Protein AF-A0A969HK37-F1 (afdb_monomer_lite)

pLDDT: mean 79.47, std 21.82, range [34.0, 98.75]

Foldseek 3Di:
DDDPDPPVVVVVVVVVVVVVVVVVVPPDPDDDDDDDDPQQPDPDVLLNVLSVQLVVCVVVVNLVSNLVSLVVNCVVPVLPLVSLLSNLVSCVSVVNNVSSLVSLVSSCVNPVLDLSSLCSQLVSCVVVVVLVRNLVSLVSNCVNVVVDPVSVVVNVVSVVSVVVVVD

Radius of gyration: 18.77 Å; chains: 1; bounding box: 71×36×38 Å

Structure (mmCIF, N/CA/C/O backbone):
data_AF-A0A969HK37-F1
#
_entry.id   AF-A0A969HK37-F1
#
loop_
_atom_site.group_PDB
_atom_site.id
_atom_site.type_symbol
_atom_site.label_atom_id
_atom_site.label_alt_id
_atom_site.label_comp_id
_atom_site.label_asym_id
_atom_site.label_entity_id
_atom_site.label_seq_id
_atom_site.pdbx_PDB_ins_code
_atom_site.Cartn_x
_atom_site.Cartn_y
_atom_site.Cartn_z
_atom_site.occupancy
_atom_site.B_iso_or_equiv
_atom_site.auth_seq_id
_atom_site.auth_comp_id
_atom_site.auth_asym_id
_atom_site.auth_atom_id
_atom_site.pdbx_PDB_model_num
ATOM 1 N N . MET A 1 1 ? 49.362 18.153 -12.593 1.00 35.88 1 MET A N 1
ATOM 2 C CA . MET A 1 1 ? 48.611 18.144 -11.320 1.00 35.88 1 MET A CA 1
ATOM 3 C C . MET A 1 1 ? 47.210 17.643 -11.631 1.00 35.88 1 MET A C 1
ATOM 5 O O . MET A 1 1 ? 46.464 18.362 -12.275 1.00 35.88 1 MET A O 1
ATOM 9 N N . ILE A 1 2 ? 46.906 16.383 -11.314 1.00 41.66 2 ILE A N 1
ATOM 10 C CA . ILE A 1 2 ? 45.603 15.759 -11.591 1.00 41.66 2 ILE A CA 1
ATOM 11 C C . ILE A 1 2 ? 44.834 15.745 -10.269 1.00 41.66 2 ILE A C 1
ATOM 13 O O . ILE A 1 2 ? 45.330 15.205 -9.282 1.00 41.66 2 ILE A O 1
ATOM 17 N N . HIS A 1 3 ? 43.676 16.404 -10.241 1.00 40.69 3 HIS A N 1
ATOM 18 C CA . HIS A 1 3 ? 42.787 16.450 -9.081 1.00 40.69 3 HIS A CA 1
ATOM 19 C C . HIS A 1 3 ? 42.304 15.030 -8.728 1.00 40.69 3 HIS A C 1
ATOM 21 O O . HIS A 1 3 ? 41.912 14.297 -9.638 1.00 40.69 3 HIS A O 1
ATOM 27 N N . PRO A 1 4 ? 42.322 14.616 -7.448 1.00 43.94 4 PRO A N 1
ATOM 28 C CA . PRO A 1 4 ? 41.783 13.322 -7.053 1.00 43.94 4 PRO A CA 1
ATOM 29 C C . PRO A 1 4 ? 40.260 13.299 -7.249 1.00 43.94 4 PRO A C 1
ATOM 31 O O . PRO A 1 4 ? 39.561 14.266 -6.970 1.00 43.94 4 PRO A O 1
ATOM 34 N N . ASP A 1 5 ? 39.755 12.193 -7.782 1.00 48.47 5 ASP A N 1
ATOM 35 C CA . ASP A 1 5 ? 38.356 11.949 -8.136 1.00 48.47 5 ASP A CA 1
ATOM 36 C C . ASP A 1 5 ? 37.469 11.842 -6.877 1.00 48.47 5 ASP A C 1
ATOM 38 O O . ASP A 1 5 ? 37.277 10.767 -6.306 1.00 48.47 5 ASP A O 1
ATOM 42 N N . HIS A 1 6 ? 36.924 12.979 -6.431 1.00 47.53 6 HIS A N 1
ATOM 43 C CA . HIS A 1 6 ? 35.998 13.084 -5.292 1.00 47.53 6 HIS A CA 1
ATOM 44 C C . HIS A 1 6 ? 34.626 12.412 -5.546 1.00 47.53 6 HIS A C 1
ATOM 46 O O . HIS A 1 6 ? 33.797 12.340 -4.636 1.00 47.53 6 HIS A O 1
ATOM 52 N N . SER A 1 7 ? 34.367 11.897 -6.755 1.00 48.47 7 SER A N 1
ATOM 53 C CA . SER A 1 7 ? 33.064 11.336 -7.145 1.00 48.47 7 SER A CA 1
ATOM 54 C C . SER A 1 7 ? 32.833 9.931 -6.586 1.00 48.47 7 SER A C 1
ATOM 56 O O . SER A 1 7 ? 31.700 9.577 -6.269 1.00 48.47 7 SER A O 1
ATOM 58 N N . LYS A 1 8 ? 33.897 9.133 -6.415 1.00 49.22 8 LYS A N 1
ATOM 59 C CA . LYS A 1 8 ? 33.802 7.749 -5.911 1.00 49.22 8 LYS A CA 1
ATOM 60 C C . LYS A 1 8 ? 33.563 7.668 -4.402 1.00 49.22 8 LYS A C 1
ATOM 62 O O . LYS A 1 8 ? 32.837 6.788 -3.957 1.00 49.22 8 LYS A O 1
ATOM 67 N N . SER A 1 9 ? 34.111 8.610 -3.628 1.00 50.44 9 SER A N 1
ATOM 68 C CA . SER A 1 9 ? 33.904 8.665 -2.170 1.00 50.44 9 SER A CA 1
ATOM 69 C C . SER A 1 9 ? 32.449 8.981 -1.831 1.00 50.44 9 SER A C 1
ATOM 71 O O . SER A 1 9 ? 31.831 8.278 -1.046 1.00 50.44 9 SER A O 1
ATOM 73 N N . LYS A 1 10 ? 31.861 9.967 -2.519 1.00 51.41 10 LYS A N 1
ATOM 74 C CA . LYS A 1 10 ? 30.481 10.405 -2.279 1.00 51.41 10 LYS A CA 1
ATOM 75 C C . LYS A 1 10 ? 29.437 9.349 -2.664 1.00 51.41 10 LYS A C 1
ATOM 77 O O . LYS A 1 10 ? 28.352 9.317 -2.095 1.00 51.41 10 LYS A O 1
ATOM 82 N N . LEU A 1 11 ? 29.770 8.491 -3.632 1.00 45.84 11 LEU A N 1
ATOM 83 C CA . LEU A 1 11 ? 28.951 7.351 -4.049 1.00 45.84 11 LEU A CA 1
ATOM 84 C C . LEU A 1 11 ? 28.955 6.248 -2.984 1.00 45.84 11 LEU A C 1
ATOM 86 O O . LEU A 1 11 ? 27.895 5.723 -2.664 1.00 45.84 11 LEU A O 1
ATOM 90 N N . ASN A 1 12 ? 30.116 5.959 -2.390 1.00 44.78 12 ASN A N 1
ATOM 91 C CA . ASN A 1 12 ? 30.230 5.007 -1.283 1.00 44.78 12 ASN A CA 1
ATOM 92 C C . ASN A 1 12 ? 29.527 5.520 -0.017 1.00 44.78 12 ASN A C 1
ATOM 94 O O . ASN A 1 12 ? 28.774 4.771 0.595 1.00 44.78 12 ASN A O 1
ATOM 98 N N . ASP A 1 13 ? 29.661 6.811 0.295 1.00 51.47 13 ASP A N 1
ATOM 99 C CA . ASP A 1 13 ? 28.970 7.432 1.433 1.00 51.47 13 ASP A CA 1
ATOM 100 C C . ASP A 1 13 ? 27.439 7.397 1.261 1.00 51.47 13 ASP A C 1
ATOM 102 O O . ASP A 1 13 ? 26.699 7.181 2.221 1.00 51.47 13 ASP A O 1
ATOM 106 N N . LEU A 1 14 ? 26.947 7.551 0.023 1.00 43.53 14 LEU A N 1
ATOM 107 C CA . LEU A 1 14 ? 25.524 7.421 -0.303 1.00 43.53 14 LEU A CA 1
ATOM 108 C C . LEU A 1 14 ? 25.040 5.964 -0.195 1.00 43.53 14 LEU A C 1
ATOM 110 O O . LEU A 1 14 ? 23.915 5.729 0.243 1.00 43.53 14 LEU A O 1
ATOM 114 N N . PHE A 1 15 ? 25.880 4.987 -0.553 1.00 44.50 15 PHE A N 1
ATOM 115 C CA . PHE A 1 15 ? 25.593 3.559 -0.374 1.00 44.50 15 PHE A CA 1
ATOM 116 C C . PHE A 1 15 ? 25.543 3.153 1.104 1.00 44.50 15 PHE A C 1
ATOM 118 O O . PHE A 1 15 ? 24.683 2.357 1.489 1.00 44.50 15 PHE A O 1
ATOM 125 N N . ASP A 1 16 ? 26.409 3.722 1.938 1.00 45.25 16 ASP A N 1
ATOM 126 C CA . ASP A 1 16 ? 26.422 3.450 3.375 1.00 45.25 16 ASP A CA 1
ATOM 127 C C . ASP A 1 16 ? 25.261 4.149 4.105 1.00 45.25 16 ASP A C 1
ATOM 1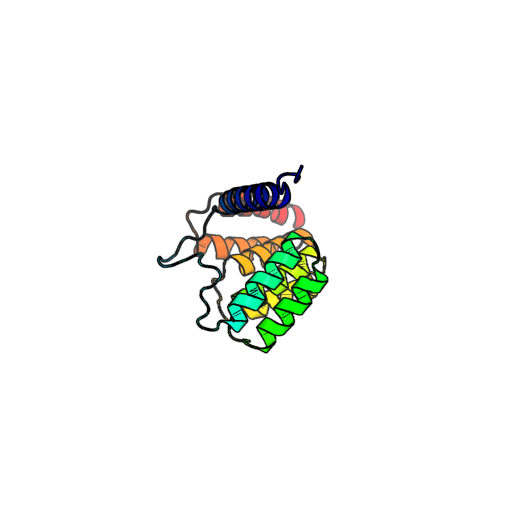29 O O . ASP A 1 16 ? 24.665 3.560 5.006 1.00 45.25 16 ASP A O 1
ATOM 133 N N . GLN A 1 17 ? 24.843 5.338 3.651 1.00 46.66 17 GLN A N 1
ATOM 134 C CA . GLN A 1 17 ? 23.611 5.996 4.118 1.00 46.66 17 GLN A CA 1
ATOM 135 C C . GLN A 1 17 ? 22.333 5.264 3.670 1.00 46.66 17 GLN A C 1
ATOM 137 O O . GLN A 1 17 ? 21.351 5.211 4.409 1.00 46.66 17 GLN A O 1
ATOM 142 N N . LEU A 1 18 ? 22.336 4.654 2.479 1.00 44.16 18 LEU A N 1
ATOM 143 C CA . LEU A 1 18 ? 21.246 3.787 2.019 1.00 44.16 18 LEU A CA 1
ATOM 144 C C . LEU A 1 18 ? 21.155 2.498 2.844 1.00 44.16 18 LEU A C 1
ATOM 146 O O . LEU A 1 18 ? 20.048 2.047 3.127 1.00 44.16 18 LEU A O 1
ATOM 150 N N . LYS A 1 19 ? 22.290 1.925 3.267 1.00 44.81 19 LYS A N 1
ATOM 151 C CA . LYS A 1 19 ? 22.317 0.763 4.171 1.00 44.81 19 LYS A CA 1
ATOM 152 C C . LYS A 1 19 ? 21.712 1.076 5.535 1.00 44.81 19 LYS A C 1
ATOM 154 O O . LYS A 1 19 ? 20.899 0.292 6.011 1.00 44.81 19 LYS A O 1
ATOM 159 N N . THR A 1 20 ? 22.067 2.205 6.144 1.00 40.97 20 THR A N 1
ATOM 160 C CA . THR A 1 20 ? 21.569 2.571 7.479 1.00 40.97 20 THR A CA 1
ATOM 161 C C . THR A 1 20 ? 20.081 2.923 7.474 1.00 40.97 20 THR A C 1
ATOM 163 O O . THR A 1 20 ? 19.361 2.502 8.374 1.00 40.97 20 THR A O 1
ATOM 166 N N . LEU A 1 21 ? 19.575 3.565 6.414 1.00 39.91 21 LEU A N 1
ATOM 167 C CA . LEU A 1 21 ? 18.131 3.782 6.227 1.00 39.91 21 LEU A CA 1
ATOM 168 C C . LEU A 1 21 ? 17.348 2.472 6.007 1.00 39.91 21 LEU A C 1
ATOM 170 O O . LEU A 1 21 ? 16.184 2.374 6.393 1.00 39.91 21 LEU A O 1
ATOM 174 N N . HIS A 1 22 ? 17.976 1.452 5.411 1.00 41.81 22 HIS A N 1
ATOM 175 C CA . HIS A 1 22 ? 17.371 0.127 5.225 1.00 41.81 22 HIS A CA 1
ATOM 176 C C . HIS A 1 22 ? 17.360 -0.709 6.517 1.00 41.81 22 HIS A C 1
ATOM 178 O O . HIS A 1 22 ? 16.544 -1.618 6.663 1.00 41.81 22 HIS A O 1
ATOM 184 N N . GLU A 1 23 ? 18.233 -0.398 7.479 1.00 40.56 23 GLU A N 1
ATOM 185 C CA . GLU A 1 23 ? 18.277 -1.083 8.772 1.00 40.56 23 GLU A CA 1
ATOM 186 C C . GLU A 1 23 ? 17.218 -0.600 9.763 1.00 40.56 23 GLU A C 1
ATOM 188 O O . GLU A 1 23 ? 16.793 -1.389 10.598 1.00 40.56 23 GLU A O 1
ATOM 193 N N . GLU A 1 24 ? 16.702 0.623 9.644 1.00 36.56 24 GLU A N 1
ATOM 194 C CA . GLU A 1 24 ? 15.569 1.078 10.468 1.00 36.56 24 GLU A CA 1
ATOM 195 C C . GLU A 1 24 ? 14.227 0.468 10.019 1.00 36.56 24 GLU A C 1
ATOM 197 O O . GLU A 1 24 ? 13.285 0.372 10.805 1.00 36.56 24 GLU A O 1
ATOM 202 N N . GLN A 1 25 ? 14.150 -0.055 8.789 1.00 41.03 25 GLN A N 1
ATOM 203 C CA . GLN A 1 25 ? 12.996 -0.818 8.294 1.00 41.03 25 GLN A CA 1
ATOM 204 C C . GLN A 1 25 ? 12.994 -2.296 8.736 1.00 41.03 25 GLN A C 1
ATOM 206 O O . GLN A 1 25 ? 12.053 -3.020 8.413 1.00 41.03 25 GLN A O 1
ATOM 211 N N . LYS A 1 26 ? 13.973 -2.744 9.545 1.00 39.38 26 LYS A N 1
ATOM 212 C CA . LYS A 1 26 ? 14.044 -4.105 10.134 1.00 39.38 26 LYS A CA 1
ATOM 213 C C . LYS A 1 26 ? 12.920 -4.454 11.114 1.00 39.38 26 LYS A C 1
ATOM 215 O O . LYS A 1 26 ? 12.955 -5.542 11.694 1.00 39.38 26 LYS A O 1
ATOM 220 N N . ILE A 1 27 ? 11.912 -3.608 11.322 1.00 40.44 27 ILE A N 1
ATOM 221 C CA . ILE A 1 27 ? 10.761 -3.986 12.148 1.00 40.44 27 ILE A CA 1
ATOM 222 C C . ILE A 1 27 ? 9.824 -4.870 11.311 1.00 40.44 27 ILE A C 1
ATOM 224 O O . ILE A 1 27 ? 8.798 -4.447 10.782 1.00 40.44 27 ILE A O 1
ATOM 228 N N . GLN A 1 28 ? 10.242 -6.140 11.278 1.00 37.59 28 GLN A N 1
ATOM 229 C CA . GLN A 1 28 ? 9.542 -7.361 10.895 1.00 37.59 28 GLN A CA 1
ATOM 230 C C . GLN A 1 28 ? 9.237 -7.586 9.416 1.00 37.59 28 GLN A C 1
ATOM 232 O O . GLN A 1 28 ? 8.095 -7.549 8.956 1.00 37.59 28 GLN A O 1
ATOM 237 N N . GLU A 1 29 ? 10.268 -8.057 8.735 1.00 43.06 29 GLU A N 1
ATOM 238 C CA . GLU A 1 29 ? 10.131 -9.289 7.971 1.00 43.06 29 GLU A CA 1
ATOM 239 C C . GLU A 1 29 ? 10.532 -10.459 8.875 1.00 43.06 29 GLU A C 1
ATOM 241 O O . GLU A 1 29 ? 11.717 -10.683 9.112 1.00 43.06 29 GLU A O 1
ATOM 246 N N . ASP A 1 30 ? 9.564 -11.203 9.409 1.00 36.59 30 ASP A N 1
ATOM 247 C CA . ASP A 1 30 ? 9.850 -12.526 9.965 1.00 36.59 30 ASP A CA 1
ATOM 248 C C . ASP A 1 30 ? 8.873 -13.550 9.395 1.00 36.59 30 ASP A C 1
ATOM 250 O O . ASP A 1 30 ? 7.659 -13.330 9.342 1.00 36.59 30 ASP A O 1
ATOM 254 N N . GLY A 1 31 ? 9.436 -14.664 8.928 1.00 37.03 31 GLY A N 1
ATOM 255 C CA . GLY A 1 31 ? 8.669 -15.754 8.342 1.00 37.03 31 GLY A CA 1
ATOM 256 C C . GLY A 1 31 ? 9.294 -16.503 7.165 1.00 37.03 31 GLY A C 1
ATOM 257 O O . GLY A 1 31 ? 8.537 -16.894 6.283 1.00 37.03 31 GLY A O 1
ATOM 258 N N . ARG A 1 32 ? 10.609 -16.798 7.221 1.00 35.41 32 ARG A N 1
ATOM 259 C CA . ARG A 1 32 ? 11.349 -17.925 6.572 1.00 35.41 32 ARG A CA 1
ATOM 260 C C . ARG A 1 32 ? 12.448 -17.551 5.554 1.00 35.41 32 ARG A C 1
ATOM 262 O O . ARG A 1 32 ? 12.290 -17.676 4.352 1.00 35.41 32 ARG A O 1
ATOM 269 N N . ASN A 1 33 ? 13.621 -17.235 6.098 1.00 34.00 33 ASN A N 1
ATOM 270 C CA . ASN A 1 33 ? 14.919 -17.883 5.838 1.00 34.00 33 ASN A CA 1
ATOM 271 C C . ASN A 1 33 ? 15.285 -18.321 4.387 1.00 34.00 33 ASN A C 1
ATOM 273 O O . ASN A 1 33 ? 14.950 -19.431 3.975 1.00 34.00 33 ASN A O 1
ATOM 277 N N . LYS A 1 34 ? 16.150 -17.520 3.736 1.00 41.28 34 LYS A N 1
ATOM 278 C CA . LYS A 1 34 ? 17.509 -17.833 3.202 1.00 41.28 34 LYS A CA 1
ATOM 279 C C . LYS A 1 34 ? 17.757 -17.279 1.786 1.00 41.28 34 LYS A C 1
ATOM 281 O O . LYS A 1 34 ? 17.053 -17.635 0.848 1.00 41.28 34 LYS A O 1
ATOM 286 N N . SER A 1 35 ? 18.893 -16.577 1.658 1.00 39.34 35 SER A N 1
ATOM 287 C CA . SER A 1 35 ? 19.601 -16.099 0.443 1.00 39.34 35 SER A CA 1
ATOM 288 C C . SER A 1 35 ? 19.227 -14.696 -0.069 1.00 39.34 35 SER A C 1
ATOM 290 O O . SER A 1 35 ? 18.207 -14.519 -0.716 1.00 39.34 35 SER A O 1
ATOM 292 N N . GLY A 1 36 ? 20.116 -13.715 0.151 1.00 41.94 36 GLY A N 1
ATOM 293 C CA . GLY A 1 36 ? 20.044 -12.368 -0.444 1.00 41.94 36 GLY A CA 1
ATOM 294 C C . GLY A 1 36 ? 19.012 -11.423 0.194 1.00 41.94 36 GLY A C 1
ATOM 295 O O . GLY A 1 36 ? 18.218 -11.858 1.027 1.00 41.94 36 GLY A O 1
ATOM 296 N N . PRO A 1 37 ? 19.027 -10.114 -0.136 1.00 42.28 37 PRO A N 1
ATOM 297 C CA . PRO A 1 37 ? 17.932 -9.222 0.239 1.00 42.28 37 PRO A CA 1
ATOM 298 C C . PRO A 1 37 ? 16.618 -9.789 -0.325 1.00 42.28 37 PRO A C 1
ATOM 300 O O . PRO A 1 37 ? 16.478 -9.970 -1.534 1.00 42.28 37 PRO A O 1
ATOM 303 N N . ILE A 1 38 ? 15.676 -10.086 0.573 1.00 48.22 38 ILE A N 1
ATOM 304 C CA . ILE A 1 38 ? 14.465 -10.909 0.372 1.00 48.22 38 ILE A CA 1
ATOM 305 C C . ILE A 1 38 ? 13.493 -10.317 -0.676 1.00 48.22 38 ILE A C 1
ATOM 307 O O . ILE A 1 38 ? 12.586 -10.986 -1.162 1.00 48.22 38 ILE A O 1
ATOM 311 N N . TRP A 1 39 ? 13.741 -9.091 -1.128 1.00 50.44 39 TRP A N 1
ATOM 312 C CA . TRP A 1 39 ? 12.900 -8.330 -2.052 1.00 50.44 39 TRP A CA 1
ATOM 313 C C . TRP A 1 39 ? 13.177 -8.575 -3.551 1.00 50.44 39 TRP A C 1
ATOM 315 O O . TRP A 1 39 ? 12.443 -8.051 -4.389 1.00 50.44 39 TRP A O 1
ATOM 325 N N . LEU A 1 40 ? 14.227 -9.339 -3.892 1.00 45.44 40 LEU A N 1
ATOM 326 C CA . LEU A 1 40 ? 14.643 -9.709 -5.265 1.00 45.44 40 LEU A CA 1
ATOM 327 C C . LEU A 1 40 ? 14.395 -11.198 -5.575 1.00 45.44 40 LEU A C 1
ATOM 329 O O . LEU A 1 40 ? 15.043 -11.788 -6.436 1.00 45.44 40 LEU A O 1
ATOM 333 N N . ASN A 1 41 ? 13.487 -11.840 -4.843 1.00 52.47 41 ASN A N 1
ATOM 334 C CA . ASN A 1 41 ? 13.336 -13.294 -4.874 1.00 52.47 41 ASN A CA 1
ATOM 335 C C . ASN A 1 41 ? 12.344 -13.789 -5.939 1.00 52.47 41 ASN A C 1
ATOM 337 O O . ASN A 1 41 ? 11.729 -14.842 -5.780 1.00 52.47 41 ASN A O 1
ATOM 341 N N . SER A 1 42 ? 12.161 -13.025 -7.019 1.00 58.62 42 SER A N 1
ATOM 342 C CA . SER A 1 42 ? 11.552 -13.581 -8.223 1.00 58.62 42 SER A CA 1
ATOM 343 C C . SER A 1 42 ? 12.633 -14.307 -9.028 1.00 58.62 42 SER A C 1
ATOM 345 O O . SER A 1 42 ? 13.742 -13.796 -9.191 1.00 58.62 42 SER A O 1
ATOM 347 N N . GLU A 1 43 ? 12.322 -15.502 -9.533 1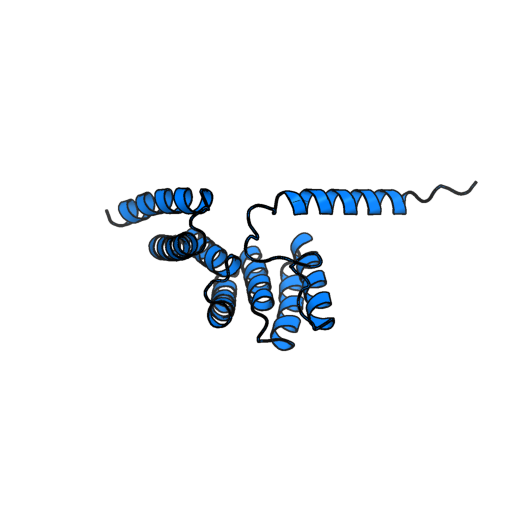.00 69.44 43 GLU A N 1
ATOM 348 C CA . GLU A 1 43 ? 13.228 -16.251 -10.422 1.00 69.44 43 GLU A CA 1
ATOM 349 C C . GLU A 1 43 ? 13.435 -15.542 -11.775 1.00 69.44 43 GLU A C 1
ATOM 351 O O . GLU A 1 43 ? 14.330 -15.901 -12.535 1.00 69.44 43 GLU A O 1
ATOM 356 N N . ASP A 1 44 ? 12.626 -14.517 -12.067 1.00 81.56 44 ASP A N 1
ATOM 357 C CA . ASP A 1 44 ? 12.664 -13.722 -13.288 1.00 81.56 44 ASP A CA 1
ATOM 358 C C . ASP A 1 44 ? 13.544 -12.460 -13.126 1.00 81.56 44 ASP A C 1
ATOM 360 O O . ASP A 1 44 ? 13.163 -11.514 -12.423 1.00 81.56 44 ASP A O 1
ATOM 364 N N . PRO A 1 45 ? 14.695 -12.371 -13.823 1.00 85.44 45 PRO A N 1
ATOM 365 C CA . PRO A 1 45 ? 15.564 -11.196 -13.773 1.00 85.44 45 PRO A CA 1
ATOM 366 C C . PRO A 1 45 ? 14.856 -9.892 -14.160 1.00 85.44 45 PRO A C 1
ATOM 368 O O . PRO A 1 45 ? 15.195 -8.831 -13.633 1.00 85.44 45 PRO A O 1
ATOM 371 N N . GLN A 1 46 ? 13.864 -9.951 -15.054 1.00 88.75 46 GLN A N 1
ATOM 372 C CA . GLN A 1 46 ? 13.138 -8.763 -15.494 1.00 88.75 46 GLN A CA 1
ATOM 373 C C . GLN A 1 46 ? 12.291 -8.173 -14.360 1.00 88.75 46 GLN A C 1
ATOM 375 O O . GLN A 1 46 ? 12.306 -6.958 -14.144 1.00 88.75 46 GLN A O 1
ATOM 380 N N . THR A 1 47 ? 11.587 -9.021 -13.609 1.00 89.50 47 THR A N 1
ATOM 381 C CA . THR A 1 47 ? 10.834 -8.624 -12.414 1.00 89.50 47 THR A CA 1
ATOM 382 C C . THR A 1 47 ? 11.759 -7.956 -11.392 1.00 89.50 47 THR A C 1
ATOM 384 O O . THR A 1 47 ? 11.438 -6.880 -10.890 1.00 89.50 47 THR A O 1
ATOM 387 N N . ASN A 1 48 ? 12.944 -8.520 -11.153 1.00 88.31 48 ASN A N 1
ATOM 388 C CA . ASN A 1 48 ? 13.937 -7.963 -10.231 1.00 88.31 48 ASN A CA 1
ATOM 389 C C . ASN A 1 48 ? 14.433 -6.562 -10.642 1.00 88.31 48 ASN A C 1
ATOM 391 O O . ASN A 1 48 ? 14.461 -5.650 -9.814 1.00 88.31 48 ASN A O 1
ATOM 395 N N . ILE A 1 49 ? 14.749 -6.360 -11.926 1.00 90.56 49 ILE A N 1
ATOM 396 C CA . ILE A 1 49 ? 15.164 -5.051 -12.463 1.00 90.56 49 ILE A CA 1
ATOM 397 C C . ILE A 1 49 ? 14.051 -4.011 -12.293 1.00 90.56 49 ILE A C 1
ATOM 399 O O . ILE A 1 49 ? 14.299 -2.887 -11.853 1.00 90.56 49 ILE A O 1
ATOM 403 N N . LEU A 1 50 ? 12.812 -4.379 -12.626 1.00 93.31 50 LEU A N 1
ATOM 404 C CA . LEU A 1 50 ? 11.667 -3.479 -12.503 1.00 93.31 50 LEU A CA 1
ATOM 405 C C . LEU A 1 50 ? 11.356 -3.147 -11.034 1.00 93.31 50 LEU A C 1
ATOM 407 O O . LEU A 1 50 ? 10.999 -2.007 -10.732 1.00 93.31 50 LEU A O 1
ATOM 411 N N . MET A 1 51 ? 11.540 -4.098 -10.112 1.00 93.00 51 MET A N 1
ATOM 412 C CA . MET A 1 51 ? 11.434 -3.840 -8.673 1.00 93.00 51 MET A CA 1
ATOM 413 C C . MET A 1 51 ? 12.452 -2.790 -8.225 1.00 93.00 51 MET A C 1
ATOM 415 O O . MET A 1 51 ? 12.067 -1.792 -7.616 1.00 93.00 51 MET A O 1
ATOM 419 N N . GLU A 1 52 ? 13.733 -2.973 -8.557 1.00 93.25 52 GLU A N 1
ATOM 420 C CA . GLU A 1 52 ? 14.801 -2.036 -8.186 1.00 93.25 52 GLU A CA 1
ATOM 421 C C . GLU A 1 52 ? 14.544 -0.624 -8.739 1.00 93.25 52 GLU A C 1
ATOM 423 O O . GLU A 1 52 ? 14.632 0.369 -8.010 1.00 93.25 52 GLU A O 1
ATOM 428 N N . GLN A 1 53 ? 14.161 -0.524 -10.013 1.00 93.31 53 GLN A N 1
ATOM 429 C CA . GLN A 1 53 ? 13.842 0.751 -10.658 1.00 93.31 53 GLN A CA 1
ATOM 430 C C . GLN A 1 53 ? 12.657 1.456 -9.990 1.00 93.31 53 GLN A C 1
ATOM 432 O O . GLN A 1 53 ? 12.733 2.654 -9.701 1.00 93.31 53 GLN A O 1
ATOM 437 N N . GLY A 1 54 ? 11.580 0.719 -9.705 1.00 95.94 54 GLY A N 1
ATOM 438 C CA . GLY A 1 54 ? 10.396 1.269 -9.055 1.00 95.94 54 GLY A CA 1
ATOM 439 C C . GLY A 1 54 ? 10.699 1.760 -7.639 1.00 95.94 54 GLY A C 1
ATOM 440 O O . GLY A 1 54 ? 10.301 2.867 -7.273 1.00 95.94 54 GLY A O 1
ATOM 441 N N . TYR A 1 55 ? 11.485 1.002 -6.868 1.00 92.00 55 TYR A N 1
ATOM 442 C CA . TYR A 1 55 ? 11.960 1.431 -5.550 1.00 92.00 55 TYR A CA 1
ATOM 443 C C . TYR A 1 55 ? 12.793 2.704 -5.616 1.00 92.00 55 TYR A C 1
ATOM 445 O O . TYR A 1 55 ? 12.564 3.632 -4.840 1.00 92.00 55 TYR A O 1
ATOM 453 N N . LYS A 1 56 ? 13.739 2.775 -6.556 1.00 94.19 56 LYS A N 1
ATOM 454 C CA . LYS A 1 56 ? 14.576 3.961 -6.744 1.00 94.19 56 LYS A CA 1
ATOM 455 C C . LYS A 1 56 ? 13.729 5.194 -7.057 1.00 94.19 56 LYS A C 1
ATOM 457 O O . LYS A 1 56 ? 13.966 6.253 -6.480 1.00 94.19 56 LYS A O 1
ATOM 462 N N . ALA A 1 57 ? 12.722 5.058 -7.919 1.00 91.12 57 ALA A N 1
ATOM 463 C CA . ALA A 1 57 ? 11.795 6.142 -8.227 1.00 91.12 57 ALA A CA 1
ATOM 464 C C . ALA A 1 57 ? 10.979 6.577 -6.994 1.00 91.12 57 ALA A C 1
ATOM 466 O O . ALA A 1 57 ? 10.856 7.775 -6.739 1.00 91.12 57 ALA A O 1
ATOM 467 N N . MET A 1 58 ? 10.489 5.629 -6.183 1.00 92.19 58 MET A N 1
ATOM 468 C CA . MET A 1 58 ? 9.806 5.942 -4.918 1.00 92.19 58 MET A CA 1
ATOM 469 C C . MET A 1 58 ? 10.716 6.677 -3.930 1.00 92.19 58 MET A C 1
ATOM 471 O O . MET A 1 58 ? 10.289 7.667 -3.343 1.00 92.19 58 MET A O 1
ATOM 475 N N . ALA A 1 59 ? 11.965 6.231 -3.769 1.00 92.50 59 ALA A N 1
ATOM 476 C CA . ALA A 1 59 ? 12.940 6.854 -2.871 1.00 92.50 59 ALA A CA 1
ATOM 477 C C . ALA A 1 59 ? 13.284 8.296 -3.284 1.00 92.50 59 ALA A C 1
ATOM 479 O O . ALA A 1 59 ? 13.600 9.131 -2.443 1.00 92.50 59 ALA A O 1
ATOM 480 N N . GLN A 1 60 ? 13.182 8.605 -4.578 1.00 94.69 60 GLN A N 1
ATOM 481 C CA . GLN A 1 60 ? 13.346 9.955 -5.122 1.00 94.69 60 GLN A CA 1
ATOM 482 C C . GLN A 1 60 ? 12.072 10.812 -5.021 1.00 94.69 60 GLN A C 1
ATOM 484 O O . GLN A 1 60 ? 12.066 11.949 -5.486 1.00 94.69 60 GLN A O 1
ATOM 489 N N . GLY A 1 61 ? 10.975 10.274 -4.477 1.00 92.12 61 GLY A N 1
ATOM 490 C CA . GLY A 1 61 ? 9.668 10.934 -4.452 1.00 92.12 61 GLY A CA 1
ATOM 491 C C . GLY A 1 61 ? 8.975 10.999 -5.818 1.00 92.12 61 GLY A C 1
ATOM 492 O O . GLY A 1 61 ? 7.914 11.608 -5.947 1.00 92.12 61 GLY A O 1
ATOM 493 N N . ASN A 1 62 ? 9.539 10.368 -6.854 1.00 97.50 62 ASN A N 1
ATOM 494 C CA . ASN A 1 62 ? 8.951 10.330 -8.188 1.00 97.50 62 ASN A CA 1
ATOM 495 C C . ASN A 1 62 ? 7.925 9.194 -8.287 1.00 97.50 62 ASN A C 1
ATOM 497 O O . ASN A 1 62 ? 8.146 8.153 -8.913 1.00 97.50 62 ASN A O 1
ATOM 501 N N . TYR A 1 63 ? 6.777 9.400 -7.643 1.00 96.69 63 TYR A N 1
ATOM 502 C CA . TYR A 1 63 ? 5.730 8.384 -7.555 1.00 96.69 63 TYR A CA 1
ATOM 503 C C . TYR A 1 63 ? 5.104 8.052 -8.913 1.00 96.69 63 TYR A C 1
ATOM 505 O O . TYR A 1 63 ? 4.705 6.914 -9.128 1.00 96.69 63 TYR A O 1
ATOM 513 N N . THR A 1 64 ? 5.056 8.998 -9.855 1.00 98.38 64 THR A N 1
ATOM 514 C CA . THR A 1 64 ? 4.560 8.730 -11.214 1.00 98.38 64 THR A CA 1
ATOM 515 C C . THR A 1 64 ? 5.462 7.742 -11.949 1.00 98.38 64 THR A C 1
ATOM 517 O O . THR A 1 64 ? 4.959 6.734 -12.440 1.00 98.38 64 THR A O 1
ATOM 520 N N . ALA A 1 65 ? 6.784 7.952 -11.939 1.00 97.94 65 ALA A N 1
ATOM 521 C CA . ALA A 1 65 ? 7.718 7.009 -12.557 1.00 97.94 65 ALA A CA 1
ATOM 522 C C . ALA A 1 65 ? 7.699 5.635 -11.863 1.00 97.94 65 ALA A C 1
ATOM 524 O O . ALA A 1 65 ? 7.771 4.596 -12.523 1.00 97.94 65 ALA A O 1
ATOM 525 N N . ALA A 1 66 ? 7.548 5.607 -10.534 1.00 97.94 66 ALA A N 1
ATOM 526 C CA . ALA A 1 66 ? 7.371 4.358 -9.797 1.00 97.94 66 ALA A CA 1
ATOM 527 C C . ALA A 1 66 ? 6.112 3.599 -10.249 1.00 97.94 66 ALA A C 1
ATOM 529 O O . ALA A 1 66 ? 6.179 2.406 -10.536 1.00 97.94 66 ALA A O 1
ATOM 530 N N . ILE A 1 67 ? 4.973 4.289 -10.371 1.00 98.75 67 ILE A N 1
ATOM 531 C CA . ILE A 1 67 ? 3.707 3.700 -10.829 1.00 98.75 67 ILE A CA 1
ATOM 532 C C . ILE A 1 67 ? 3.827 3.152 -12.249 1.00 98.75 67 ILE A C 1
ATOM 534 O O . ILE A 1 67 ? 3.337 2.053 -12.510 1.00 98.75 67 ILE A O 1
ATOM 538 N N . GLU A 1 68 ? 4.469 3.881 -13.161 1.00 98.62 68 GLU A N 1
ATOM 539 C CA . GLU A 1 68 ? 4.717 3.414 -14.531 1.00 98.62 68 GLU A CA 1
ATOM 540 C C . GLU A 1 68 ? 5.563 2.136 -14.532 1.00 98.62 68 GLU A C 1
ATOM 542 O O . GLU A 1 68 ? 5.194 1.138 -15.155 1.00 98.62 68 GLU A O 1
ATOM 547 N N . THR A 1 69 ? 6.640 2.127 -13.745 1.00 98.31 69 THR A N 1
ATOM 548 C CA . THR A 1 69 ? 7.553 0.984 -13.634 1.00 98.31 69 THR A CA 1
ATOM 549 C C . THR A 1 69 ? 6.839 -0.245 -13.076 1.00 98.31 69 THR A C 1
ATOM 551 O O . THR A 1 69 ? 6.874 -1.322 -13.677 1.00 98.31 69 THR A O 1
ATOM 554 N N . PHE A 1 70 ? 6.110 -0.091 -11.967 1.00 98.31 70 PHE A N 1
ATOM 555 C CA . PHE A 1 70 ? 5.342 -1.194 -11.399 1.00 98.31 70 PHE A CA 1
ATOM 556 C C . PHE A 1 70 ? 4.161 -1.605 -12.284 1.00 98.31 70 PHE A C 1
ATOM 558 O O . PHE A 1 70 ? 3.764 -2.765 -12.263 1.00 98.31 70 PHE A O 1
ATOM 565 N N . SER A 1 71 ? 3.620 -0.706 -13.113 1.00 98.62 71 SER A N 1
ATOM 566 C CA . SER A 1 71 ? 2.590 -1.060 -14.098 1.00 98.62 71 SER A CA 1
ATOM 567 C C . SER A 1 71 ? 3.126 -1.978 -15.188 1.00 98.62 71 SER A C 1
ATOM 569 O O . SER A 1 71 ? 2.441 -2.927 -15.570 1.00 98.62 71 SER A O 1
ATOM 571 N N . HIS A 1 72 ? 4.353 -1.743 -15.656 1.00 98.00 72 HIS A N 1
ATOM 572 C CA . HIS A 1 72 ? 5.031 -2.689 -16.540 1.00 98.00 72 HIS A CA 1
ATOM 573 C C . HIS A 1 72 ? 5.264 -4.031 -15.844 1.00 98.00 72 HIS A C 1
ATOM 575 O O . HIS A 1 72 ? 4.988 -5.074 -16.435 1.00 98.00 72 HIS A O 1
ATOM 581 N N . LEU A 1 73 ? 5.687 -4.009 -14.579 1.00 96.31 73 LEU A N 1
ATOM 582 C CA . LEU A 1 73 ? 5.939 -5.218 -13.800 1.00 96.31 73 LEU A CA 1
ATOM 583 C C . LEU A 1 73 ? 4.681 -6.071 -13.614 1.00 96.31 73 LEU A C 1
ATOM 585 O O . LEU A 1 73 ? 4.707 -7.250 -13.950 1.00 96.31 73 LEU A O 1
ATOM 589 N N . VAL A 1 74 ? 3.559 -5.503 -13.163 1.00 97.00 74 VAL A N 1
ATOM 590 C CA . VAL A 1 74 ? 2.327 -6.293 -12.961 1.00 97.00 74 VAL A CA 1
ATOM 591 C C . VAL A 1 74 ? 1.691 -6.748 -14.275 1.00 97.00 74 VAL A C 1
ATOM 593 O O . VAL A 1 74 ? 0.923 -7.705 -14.289 1.00 97.00 74 VAL A O 1
ATOM 596 N N . LYS A 1 75 ? 2.001 -6.085 -15.397 1.00 97.12 75 LYS A N 1
ATOM 597 C CA . LYS A 1 75 ? 1.601 -6.553 -16.729 1.00 97.12 75 LYS A CA 1
ATOM 598 C C . LYS A 1 75 ? 2.448 -7.745 -17.178 1.00 97.12 75 LYS A C 1
ATOM 600 O O . LYS A 1 75 ? 1.908 -8.666 -17.781 1.00 97.12 75 LYS A O 1
ATOM 605 N N . ALA A 1 76 ? 3.752 -7.712 -16.906 1.00 93.81 76 ALA A N 1
ATOM 606 C CA . ALA A 1 76 ? 4.678 -8.786 -17.253 1.00 93.81 76 ALA A CA 1
ATOM 607 C C . ALA A 1 76 ? 4.500 -10.018 -16.351 1.00 93.81 76 ALA A C 1
ATOM 609 O O . ALA A 1 76 ? 4.537 -11.144 -16.837 1.00 93.81 76 ALA A O 1
ATOM 610 N N . ASN A 1 77 ? 4.257 -9.802 -15.057 1.00 93.44 77 ASN A N 1
ATOM 611 C CA . ASN A 1 77 ? 4.099 -10.852 -14.059 1.00 93.44 77 ASN A CA 1
ATOM 612 C C . ASN A 1 77 ? 2.873 -10.584 -13.160 1.00 93.44 77 ASN A C 1
ATOM 614 O O . ASN A 1 77 ? 3.008 -10.149 -12.013 1.00 93.44 77 ASN A O 1
ATOM 618 N N . PRO A 1 78 ? 1.649 -10.831 -13.662 1.00 95.06 78 PRO A N 1
ATOM 619 C CA . PRO A 1 78 ? 0.416 -10.526 -12.934 1.00 95.06 78 PRO A CA 1
ATOM 620 C C . PRO A 1 78 ? 0.204 -11.382 -11.679 1.00 95.06 78 PRO A C 1
ATOM 622 O O . PRO A 1 78 ? -0.589 -10.997 -10.822 1.00 95.06 78 PRO A O 1
ATOM 625 N N . SER A 1 79 ? 0.894 -12.517 -11.549 1.00 92.56 79 SER A N 1
ATOM 626 C CA . SER A 1 79 ? 0.856 -13.386 -10.364 1.00 92.56 79 SER A CA 1
ATOM 627 C C . SER A 1 79 ? 1.782 -12.936 -9.233 1.00 92.56 79 SER A C 1
ATOM 629 O O . SER A 1 79 ? 1.691 -13.473 -8.132 1.00 92.56 79 SER A O 1
ATOM 631 N N . TYR A 1 80 ? 2.668 -11.965 -9.467 1.00 92.56 80 TYR A N 1
ATOM 632 C CA . TYR A 1 80 ? 3.611 -11.506 -8.453 1.00 92.56 80 TYR A CA 1
ATOM 633 C C . TYR A 1 80 ? 2.973 -10.461 -7.529 1.00 92.56 80 TYR A C 1
ATOM 635 O O . TYR A 1 80 ? 2.899 -9.273 -7.849 1.00 92.56 80 TYR A O 1
ATOM 643 N N . ALA A 1 81 ? 2.495 -10.920 -6.370 1.00 92.94 81 ALA A N 1
ATOM 644 C CA . ALA A 1 81 ? 1.738 -10.112 -5.411 1.00 92.94 81 ALA A CA 1
ATOM 645 C C . ALA A 1 81 ? 2.482 -8.845 -4.947 1.00 92.94 81 ALA A C 1
ATOM 647 O O . ALA A 1 81 ? 1.878 -7.775 -4.859 1.00 92.94 81 ALA A O 1
ATOM 648 N N . GLU A 1 82 ? 3.796 -8.933 -4.720 1.00 93.56 82 GLU A N 1
ATOM 649 C CA . GLU A 1 82 ? 4.597 -7.792 -4.259 1.00 93.56 82 GLU A CA 1
ATOM 650 C C . GLU A 1 82 ? 4.613 -6.647 -5.289 1.00 93.56 82 GLU A C 1
ATOM 652 O O . GLU A 1 82 ? 4.596 -5.474 -4.921 1.00 93.56 82 GLU A O 1
ATOM 657 N N . GLY A 1 83 ? 4.547 -6.961 -6.586 1.00 95.38 83 GLY A N 1
ATOM 658 C CA . GLY A 1 83 ? 4.435 -5.961 -7.649 1.00 95.38 83 GLY A CA 1
ATOM 659 C C . GLY A 1 83 ? 3.198 -5.075 -7.517 1.00 95.38 83 GLY A C 1
ATOM 660 O O . GLY A 1 83 ? 3.282 -3.846 -7.592 1.00 95.38 83 GLY A O 1
ATOM 661 N N . TRP A 1 84 ? 2.050 -5.707 -7.261 1.00 98.19 84 TRP A N 1
ATOM 662 C CA . TRP A 1 84 ? 0.793 -5.011 -6.986 1.00 98.19 84 TRP A CA 1
ATOM 663 C C . TRP A 1 84 ? 0.896 -4.187 -5.701 1.00 98.19 84 TRP A C 1
ATOM 665 O O . TRP A 1 84 ? 0.528 -3.014 -5.697 1.00 98.19 84 TRP A O 1
ATOM 675 N N . ASN A 1 85 ? 1.480 -4.745 -4.636 1.00 98.00 85 ASN A N 1
ATOM 676 C CA . ASN A 1 8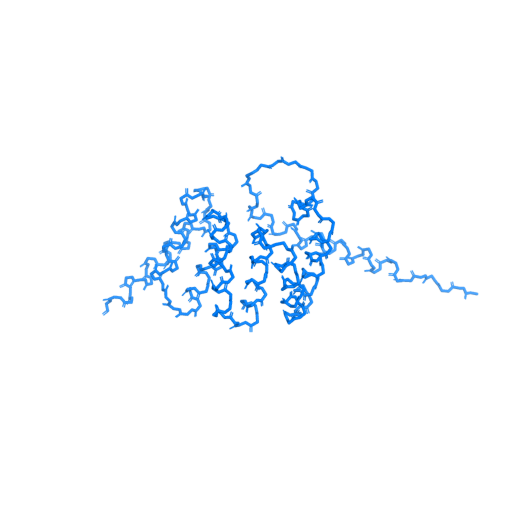5 ? 1.683 -4.042 -3.367 1.00 98.00 85 ASN A CA 1
ATOM 677 C C . ASN A 1 85 ? 2.543 -2.774 -3.521 1.00 98.00 85 ASN A C 1
ATOM 679 O O . ASN A 1 85 ? 2.218 -1.715 -2.973 1.00 98.00 85 ASN A O 1
ATOM 683 N N . LYS A 1 86 ? 3.633 -2.842 -4.290 1.00 97.94 86 LYS A N 1
ATOM 684 C CA . LYS A 1 86 ? 4.498 -1.677 -4.511 1.00 97.94 86 LYS A CA 1
ATOM 685 C C . LYS A 1 86 ? 3.824 -0.607 -5.348 1.00 97.94 86 LYS A C 1
ATOM 687 O O . LYS A 1 86 ? 3.921 0.573 -5.001 1.00 97.94 86 LYS A O 1
ATOM 692 N N . ARG A 1 87 ? 3.061 -0.994 -6.375 1.00 98.56 87 ARG A N 1
ATOM 693 C CA . ARG A 1 87 ? 2.251 -0.027 -7.121 1.00 98.56 87 ARG A CA 1
ATOM 694 C C . ARG A 1 87 ? 1.178 0.613 -6.240 1.00 98.56 87 ARG A C 1
ATOM 696 O O . ARG A 1 87 ? 1.043 1.835 -6.264 1.00 98.56 87 ARG A O 1
ATOM 703 N N . ALA A 1 88 ? 0.516 -0.169 -5.384 1.00 98.44 88 ALA A N 1
ATOM 704 C CA . ALA A 1 88 ? -0.424 0.352 -4.395 1.00 98.44 88 ALA A CA 1
ATOM 705 C C . ALA A 1 88 ? 0.231 1.382 -3.469 1.00 98.44 88 ALA A C 1
ATOM 707 O O . ALA A 1 88 ? -0.344 2.440 -3.208 1.00 98.44 88 ALA A O 1
ATOM 708 N N . THR A 1 89 ? 1.447 1.100 -3.002 1.00 97.00 89 THR A N 1
ATOM 709 C CA . THR A 1 89 ? 2.205 2.012 -2.137 1.00 97.00 89 THR A CA 1
ATOM 710 C C . THR A 1 89 ? 2.541 3.309 -2.873 1.00 97.00 89 THR A C 1
ATOM 712 O O . THR A 1 89 ? 2.365 4.393 -2.323 1.00 97.00 89 THR A O 1
ATOM 715 N N . ALA A 1 90 ? 2.963 3.228 -4.136 1.00 97.50 90 ALA A N 1
ATOM 716 C CA . ALA A 1 90 ? 3.246 4.412 -4.939 1.00 97.50 90 ALA A CA 1
ATOM 717 C C . ALA A 1 90 ? 1.980 5.257 -5.200 1.00 97.50 90 ALA A C 1
ATOM 719 O O . ALA A 1 90 ? 2.032 6.482 -5.084 1.00 97.50 90 ALA A O 1
ATOM 720 N N . TYR A 1 91 ? 0.827 4.627 -5.462 1.00 98.38 91 TYR A N 1
ATOM 721 C CA . TYR A 1 91 ? -0.461 5.326 -5.539 1.00 98.38 91 TYR A CA 1
ATOM 722 C C . TYR A 1 91 ? -0.827 6.012 -4.220 1.00 98.38 91 TYR A C 1
ATOM 724 O O . TYR A 1 91 ? -1.201 7.183 -4.233 1.00 98.38 91 TYR A O 1
ATOM 732 N N . TYR A 1 92 ? -0.662 5.324 -3.087 1.00 95.38 92 TYR A N 1
ATOM 733 C CA . TYR A 1 92 ? -0.916 5.885 -1.759 1.00 95.38 92 TYR A CA 1
ATOM 734 C C . TYR A 1 92 ? -0.063 7.129 -1.489 1.00 95.38 92 TYR A C 1
ATOM 736 O O . TYR A 1 92 ? -0.599 8.163 -1.094 1.00 95.38 92 TYR A O 1
ATOM 744 N N . LEU A 1 93 ? 1.245 7.057 -1.756 1.00 93.75 93 LEU A N 1
ATOM 745 C CA . LEU A 1 93 ? 2.170 8.180 -1.564 1.00 93.75 93 LEU A CA 1
ATOM 746 C C . LEU A 1 93 ? 1.859 9.367 -2.485 1.00 93.75 93 LEU A C 1
ATOM 748 O O . LEU A 1 93 ? 2.101 10.514 -2.118 1.00 93.75 93 LEU A O 1
ATOM 752 N N . ARG A 1 94 ? 1.273 9.106 -3.658 1.00 94.62 94 ARG A N 1
ATOM 753 C CA . ARG A 1 94 ? 0.763 10.136 -4.573 1.00 94.62 94 ARG A CA 1
ATOM 754 C C . ARG A 1 94 ? -0.615 10.690 -4.164 1.00 94.62 94 ARG A C 1
ATOM 756 O O . ARG A 1 94 ? -1.096 11.623 -4.798 1.00 94.62 94 ARG A O 1
ATOM 763 N N . GLY A 1 95 ? -1.260 10.125 -3.141 1.00 91.62 95 GLY A N 1
ATOM 764 C CA . GLY A 1 95 ? -2.604 10.502 -2.679 1.00 91.62 95 GLY A CA 1
ATOM 765 C C . GLY A 1 95 ? -3.758 9.837 -3.440 1.00 91.62 95 GLY A C 1
ATOM 766 O O . GLY A 1 95 ? -4.920 10.166 -3.217 1.00 91.62 95 GLY A O 1
ATOM 767 N N . ASP A 1 96 ? -3.470 8.884 -4.326 1.00 96.56 96 ASP A N 1
ATOM 768 C CA . ASP A 1 96 ? -4.471 8.159 -5.111 1.00 96.56 96 ASP A CA 1
ATOM 769 C C . ASP A 1 96 ? -4.961 6.916 -4.352 1.00 96.56 96 ASP A C 1
ATOM 771 O O . ASP A 1 96 ? -4.606 5.770 -4.642 1.00 96.56 96 ASP A O 1
ATOM 775 N N . TYR A 1 97 ? -5.769 7.148 -3.318 1.00 93.69 97 TYR A N 1
ATOM 776 C CA . TYR A 1 97 ? -6.252 6.074 -2.445 1.00 93.69 97 TYR A CA 1
ATOM 777 C C . TYR A 1 97 ? -7.149 5.071 -3.167 1.00 93.69 97 TYR A C 1
ATOM 779 O O . TYR A 1 97 ? -7.135 3.890 -2.828 1.00 93.69 97 TYR A O 1
ATOM 787 N N . LYS A 1 98 ? -7.900 5.506 -4.185 1.00 96.62 98 LYS A N 1
ATOM 788 C CA . LYS A 1 98 ? -8.770 4.612 -4.954 1.00 96.62 98 LYS A CA 1
ATOM 789 C C . LYS A 1 98 ? -7.946 3.596 -5.745 1.00 96.62 98 LYS A C 1
ATOM 791 O O . LYS A 1 98 ? -8.215 2.403 -5.638 1.00 96.62 98 LYS A O 1
ATOM 796 N N . ALA A 1 99 ? -6.942 4.049 -6.498 1.00 97.56 99 ALA A N 1
ATOM 797 C CA . ALA A 1 99 ? -6.070 3.141 -7.240 1.00 97.56 99 ALA A CA 1
ATOM 798 C C . ALA A 1 99 ? -5.257 2.238 -6.298 1.00 97.56 99 ALA A C 1
ATOM 800 O O . ALA A 1 99 ? -5.112 1.045 -6.556 1.00 97.56 99 ALA A O 1
ATOM 801 N N . SER A 1 100 ? -4.804 2.784 -5.165 1.00 97.94 100 SER A N 1
ATOM 802 C CA . SER A 1 100 ? -4.099 2.011 -4.140 1.00 97.94 100 SER A CA 1
ATOM 803 C C . SER A 1 100 ? -4.947 0.861 -3.580 1.00 97.94 100 SER A C 1
ATOM 805 O O . SER A 1 100 ? -4.471 -0.271 -3.503 1.00 97.94 100 SER A O 1
ATOM 807 N N . LEU A 1 101 ? -6.223 1.109 -3.258 1.00 97.69 101 LEU A N 1
ATOM 808 C CA . LEU A 1 101 ? -7.141 0.076 -2.763 1.00 97.69 101 LEU A CA 1
ATOM 809 C C . LEU A 1 101 ? -7.402 -1.036 -3.788 1.00 97.69 101 LEU A C 1
ATOM 811 O O . LEU A 1 101 ? -7.507 -2.200 -3.399 1.00 97.69 101 LEU A O 1
ATOM 815 N N . GLU A 1 102 ? -7.487 -0.709 -5.080 1.00 98.31 102 GLU A N 1
ATOM 816 C CA . GLU A 1 102 ? -7.642 -1.731 -6.124 1.00 98.31 102 GLU A CA 1
ATOM 817 C C . GLU A 1 102 ? -6.415 -2.635 -6.230 1.00 98.31 102 GLU A C 1
ATOM 819 O O . GLU A 1 102 ? -6.554 -3.858 -6.300 1.00 98.31 102 GLU A O 1
ATOM 824 N N . ASP A 1 103 ? -5.214 -2.060 -6.169 1.00 98.38 103 ASP A N 1
ATOM 825 C CA . ASP A 1 103 ? -3.985 -2.849 -6.190 1.00 98.38 103 ASP A CA 1
ATOM 826 C C . ASP A 1 103 ? -3.815 -3.674 -4.906 1.00 98.38 103 ASP A C 1
ATOM 828 O O . ASP A 1 103 ? -3.451 -4.844 -4.986 1.00 98.38 103 ASP A O 1
ATOM 832 N N . ILE A 1 104 ? -4.180 -3.137 -3.736 1.00 97.50 104 ILE A N 1
ATOM 833 C CA . ILE A 1 104 ? -4.245 -3.900 -2.478 1.00 97.50 104 ILE A CA 1
ATOM 834 C C . ILE A 1 104 ? -5.192 -5.093 -2.614 1.00 97.50 104 ILE A C 1
ATOM 836 O O . ILE A 1 104 ? -4.865 -6.196 -2.173 1.00 97.50 104 ILE A O 1
ATOM 840 N N . ARG A 1 105 ? -6.363 -4.909 -3.236 1.00 98.19 105 ARG A N 1
ATOM 841 C CA . ARG A 1 105 ? -7.317 -5.999 -3.472 1.00 98.19 105 ARG A CA 1
ATOM 842 C C . ARG A 1 105 ? -6.713 -7.079 -4.370 1.00 98.19 105 ARG A C 1
ATOM 844 O O . ARG A 1 105 ? -6.922 -8.262 -4.104 1.00 98.19 105 ARG A O 1
ATOM 851 N N . CYS A 1 106 ? -5.963 -6.697 -5.403 1.00 97.94 106 CYS A N 1
ATOM 852 C CA . CYS A 1 106 ? -5.211 -7.641 -6.230 1.00 97.94 106 CYS A CA 1
ATOM 853 C C . CYS A 1 106 ? -4.149 -8.387 -5.411 1.00 97.94 106 CYS A C 1
ATOM 855 O O . CYS A 1 106 ? -4.118 -9.617 -5.457 1.00 97.94 106 CYS A O 1
ATOM 857 N N . THR A 1 107 ? -3.355 -7.680 -4.600 1.00 95.88 107 THR A N 1
ATOM 858 C CA . THR A 1 107 ? -2.349 -8.295 -3.723 1.00 95.88 107 THR A CA 1
ATOM 859 C C . THR A 1 107 ? -2.975 -9.308 -2.775 1.00 95.88 107 THR A C 1
ATOM 861 O O . THR A 1 107 ? -2.512 -10.438 -2.713 1.00 95.88 107 THR A O 1
ATOM 864 N N . LEU A 1 108 ? -4.054 -8.949 -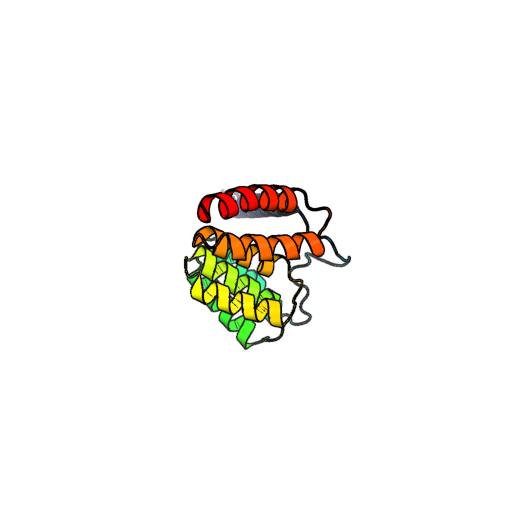2.075 1.00 93.38 108 LEU A N 1
ATOM 865 C CA . LEU A 1 108 ? -4.712 -9.830 -1.103 1.00 93.38 108 LEU A CA 1
ATOM 866 C C . LEU A 1 108 ? -5.464 -10.997 -1.756 1.00 93.38 108 LEU A C 1
ATOM 868 O O . LEU A 1 108 ? -5.712 -12.006 -1.099 1.00 93.38 108 LEU A O 1
ATOM 872 N N . LYS A 1 109 ? -5.829 -10.882 -3.040 1.00 96.69 109 LYS A N 1
ATOM 873 C CA . LYS A 1 109 ? -6.366 -12.008 -3.814 1.00 96.69 109 LYS A CA 1
ATOM 874 C C . LYS A 1 109 ? -5.284 -13.047 -4.115 1.00 96.69 109 LYS A C 1
ATOM 876 O O . LYS A 1 109 ? -5.595 -14.234 -4.133 1.00 96.69 109 LYS A O 1
ATOM 881 N N . LEU A 1 110 ? -4.056 -12.601 -4.378 1.00 88.81 110 LEU A N 1
ATOM 882 C CA . LEU A 1 110 ? -2.908 -13.475 -4.628 1.00 88.81 110 LEU A CA 1
ATOM 883 C C . LEU A 1 110 ? -2.351 -14.032 -3.312 1.00 88.81 110 LEU A C 1
ATOM 885 O O . LEU A 1 110 ? -2.182 -15.234 -3.175 1.00 88.81 110 LEU A O 1
ATOM 889 N N . GLU A 1 111 ? -2.151 -13.160 -2.324 1.00 90.25 111 GLU A N 1
ATOM 890 C CA . GLU A 1 111 ? -1.563 -13.468 -1.025 1.00 90.25 111 GLU A CA 1
ATOM 891 C C . GLU A 1 111 ? -2.379 -12.826 0.104 1.00 90.25 111 GLU A C 1
ATOM 893 O O . GLU A 1 111 ? -2.114 -11.714 0.565 1.00 90.25 111 GLU A O 1
ATOM 898 N N . GLY A 1 112 ? -3.387 -13.544 0.605 1.00 88.69 112 GLY A N 1
ATOM 899 C CA . GLY A 1 112 ? -4.324 -13.021 1.613 1.00 88.69 112 GLY A CA 1
ATOM 900 C C . GLY A 1 112 ? -3.704 -12.665 2.971 1.00 88.69 112 GLY A C 1
ATOM 901 O O . GLY A 1 112 ? -4.348 -12.002 3.782 1.00 88.69 112 GLY A O 1
ATOM 902 N N . ARG A 1 113 ? -2.459 -13.087 3.224 1.00 89.31 113 ARG A N 1
ATOM 903 C CA . ARG A 1 113 ? -1.694 -12.784 4.447 1.00 89.31 113 ARG A CA 1
ATOM 904 C C . ARG A 1 113 ? -0.622 -11.714 4.236 1.00 89.31 113 ARG A C 1
ATOM 906 O O . ARG A 1 113 ? 0.213 -11.516 5.110 1.00 89.31 113 ARG A O 1
ATOM 913 N N . HIS A 1 114 ? -0.612 -11.051 3.082 1.00 88.75 114 HIS A N 1
ATOM 914 C CA . HIS A 1 114 ? 0.427 -10.093 2.735 1.00 88.75 114 HIS A CA 1
ATOM 915 C C . HIS A 1 114 ? 0.423 -8.897 3.696 1.00 88.75 114 HIS A C 1
ATOM 917 O O . HIS A 1 114 ? -0.481 -8.058 3.663 1.00 88.75 114 HIS A O 1
ATOM 923 N N . PHE A 1 115 ? 1.470 -8.791 4.519 1.00 89.44 115 PHE A N 1
ATOM 924 C CA . PHE A 1 115 ? 1.583 -7.771 5.564 1.00 89.44 115 PHE A CA 1
ATOM 925 C C . PHE A 1 115 ? 1.433 -6.349 5.008 1.00 89.44 115 PHE A C 1
ATOM 927 O O . PHE A 1 115 ? 0.549 -5.610 5.437 1.00 89.44 115 PHE A O 1
ATOM 934 N N . GLY A 1 116 ? 2.243 -5.994 4.000 1.00 87.00 116 GLY A N 1
ATOM 935 C CA . GLY A 1 116 ? 2.237 -4.655 3.397 1.00 87.00 116 GLY A CA 1
ATOM 936 C C . GLY A 1 116 ? 0.863 -4.217 2.878 1.00 87.00 116 GLY A C 1
ATOM 937 O O . GLY A 1 116 ? 0.444 -3.091 3.133 1.00 87.00 116 GLY A O 1
ATOM 938 N N . ALA A 1 117 ? 0.114 -5.125 2.246 1.00 92.31 117 ALA A N 1
ATOM 939 C CA . ALA A 1 117 ? -1.210 -4.824 1.716 1.00 92.31 117 ALA A CA 1
ATOM 940 C C . ALA A 1 117 ? -2.270 -4.669 2.816 1.00 92.31 117 ALA A C 1
ATOM 942 O O . ALA A 1 117 ? -3.079 -3.747 2.744 1.00 92.31 117 ALA A O 1
ATOM 943 N N . LEU A 1 118 ? -2.262 -5.516 3.854 1.00 92.00 118 LEU A N 1
ATOM 944 C CA . LEU A 1 118 ? -3.171 -5.362 4.999 1.00 92.00 118 LEU A CA 1
ATOM 945 C C . LEU A 1 118 ? -2.878 -4.076 5.784 1.00 92.00 118 LEU A C 1
ATOM 947 O O . LEU A 1 118 ? -3.805 -3.370 6.184 1.00 92.00 118 LEU A O 1
ATOM 951 N N . TYR A 1 119 ? -1.599 -3.741 5.962 1.00 91.50 119 TYR A N 1
ATOM 952 C CA . TYR A 1 119 ? -1.185 -2.512 6.634 1.00 91.50 119 TYR A CA 1
ATOM 953 C C . TYR A 1 119 ? -1.538 -1.269 5.805 1.00 91.50 119 TYR A C 1
ATOM 955 O O . TYR A 1 119 ? -2.071 -0.291 6.333 1.00 91.50 119 TYR A O 1
ATOM 963 N N . GLY A 1 120 ? -1.303 -1.318 4.490 1.00 90.88 120 GLY A N 1
ATOM 964 C CA . GLY A 1 120 ? -1.702 -0.272 3.549 1.00 90.88 120 GLY A CA 1
ATOM 965 C C . GLY A 1 120 ? -3.217 -0.061 3.532 1.00 90.88 120 GLY A C 1
ATOM 966 O O . GLY A 1 120 ? -3.678 1.077 3.596 1.00 90.88 120 GLY A O 1
ATOM 967 N N . LEU A 1 121 ? -3.999 -1.146 3.551 1.00 95.94 121 LEU A N 1
ATOM 968 C CA . LEU A 1 121 ? -5.460 -1.099 3.647 1.00 95.94 121 LEU A CA 1
ATOM 969 C C . LEU A 1 121 ? -5.911 -0.365 4.912 1.00 95.94 121 LEU A C 1
ATOM 971 O O . LEU A 1 121 ? -6.737 0.547 4.845 1.00 95.94 121 LEU A O 1
ATOM 975 N N . ALA A 1 122 ? -5.342 -0.744 6.058 1.00 93.56 122 ALA A N 1
ATOM 976 C CA . ALA A 1 122 ? -5.656 -0.122 7.334 1.00 93.56 122 ALA A CA 1
ATOM 977 C C . ALA A 1 122 ? -5.273 1.366 7.343 1.00 93.56 122 ALA A C 1
ATOM 979 O O . ALA A 1 122 ? -6.065 2.202 7.775 1.00 93.56 122 ALA A O 1
ATOM 980 N N . SER A 1 123 ? -4.107 1.705 6.788 1.00 90.62 123 SER A N 1
ATOM 981 C CA . SER A 1 123 ? -3.613 3.082 6.681 1.00 90.62 123 SER A CA 1
ATOM 982 C C . SER A 1 123 ? -4.526 3.958 5.821 1.00 90.62 123 SER A C 1
ATOM 984 O O . SER A 1 123 ? -4.876 5.065 6.229 1.00 90.62 123 SER A O 1
ATOM 986 N N . ILE A 1 124 ? -4.985 3.456 4.669 1.00 92.12 124 ILE A N 1
ATOM 987 C CA . ILE A 1 124 ? -5.939 4.173 3.811 1.00 92.12 124 ILE A CA 1
ATOM 988 C C . ILE A 1 124 ? -7.264 4.379 4.541 1.00 92.12 124 ILE A C 1
ATOM 990 O O . ILE A 1 124 ? -7.799 5.486 4.538 1.00 92.12 124 ILE A O 1
ATOM 994 N N . TYR A 1 125 ? -7.781 3.347 5.210 1.00 93.69 125 TYR A N 1
ATOM 995 C CA . TYR A 1 125 ? -9.007 3.461 5.996 1.00 93.69 125 TYR A CA 1
ATOM 996 C C . TYR A 1 125 ? -8.890 4.465 7.142 1.00 93.69 125 TYR A C 1
ATOM 998 O O . TYR A 1 125 ? -9.831 5.222 7.377 1.00 93.69 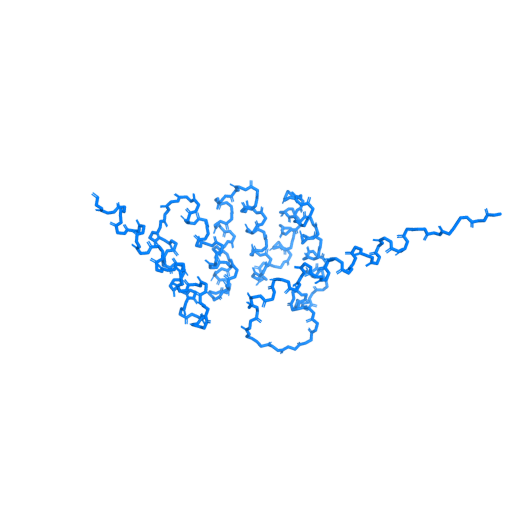125 TYR A O 1
ATOM 1006 N N . MET A 1 126 ? -7.736 4.548 7.805 1.00 89.19 126 MET A N 1
ATOM 1007 C CA . MET A 1 126 ? -7.471 5.604 8.783 1.00 89.19 126 MET A CA 1
ATOM 1008 C C . MET A 1 126 ? -7.459 6.992 8.137 1.00 89.19 126 MET A C 1
ATOM 1010 O O . MET A 1 126 ? -8.065 7.910 8.689 1.00 89.19 126 MET A O 1
ATOM 1014 N N . ALA A 1 127 ? -6.812 7.142 6.978 1.00 88.88 127 ALA A N 1
ATOM 1015 C CA . ALA A 1 127 ? -6.699 8.417 6.271 1.00 88.88 127 ALA A CA 1
ATOM 1016 C C . ALA A 1 127 ? -8.062 8.969 5.819 1.00 88.88 127 ALA A C 1
ATOM 1018 O O . ALA A 1 127 ? -8.296 10.171 5.910 1.00 88.88 127 ALA A O 1
ATOM 1019 N N . ILE A 1 128 ? -8.985 8.099 5.395 1.00 88.19 128 ILE A N 1
ATOM 1020 C CA . ILE A 1 128 ? -10.348 8.493 4.990 1.00 88.19 128 ILE A CA 1
ATOM 1021 C C . ILE A 1 128 ? -11.354 8.510 6.157 1.00 88.19 128 ILE A C 1
ATOM 1023 O O . ILE A 1 128 ? -12.545 8.717 5.938 1.00 88.19 128 ILE A O 1
ATOM 1027 N N . GLY A 1 129 ? -10.906 8.261 7.393 1.00 89.75 129 GLY A N 1
ATOM 1028 C CA . GLY A 1 129 ? -11.753 8.268 8.591 1.00 89.75 129 GLY A CA 1
ATOM 1029 C C . GLY A 1 129 ? -12.652 7.037 8.770 1.00 89.75 129 GLY A C 1
ATOM 1030 O O . GLY A 1 129 ? -13.497 7.019 9.664 1.00 89.75 129 GLY A O 1
ATOM 1031 N N . TYR A 1 130 ? -12.470 5.983 7.972 1.00 92.81 130 TYR A N 1
ATOM 1032 C CA . TYR A 1 130 ? -13.216 4.730 8.094 1.00 92.81 130 TYR A CA 1
ATOM 1033 C C . TYR A 1 130 ? -12.610 3.810 9.169 1.00 92.81 130 TYR A C 1
ATOM 1035 O O . TYR A 1 130 ? -12.049 2.748 8.893 1.00 92.81 130 TYR A O 1
ATOM 1043 N N . TYR A 1 131 ? -12.729 4.217 10.436 1.00 93.06 131 TYR A N 1
ATOM 1044 C CA . TYR A 1 131 ? -12.061 3.548 11.561 1.00 93.06 131 TYR A CA 1
ATOM 1045 C C . TYR A 1 131 ? -12.498 2.094 11.781 1.00 93.06 131 TYR A C 1
ATOM 1047 O O . TYR A 1 131 ? -11.669 1.274 12.168 1.00 93.06 131 TYR A O 1
ATOM 1055 N N . LYS A 1 132 ? -13.760 1.747 11.484 1.00 94.12 132 LYS A N 1
ATOM 1056 C CA . LYS A 1 132 ? -14.251 0.358 11.569 1.00 94.12 132 LYS A CA 1
ATOM 1057 C C . LYS A 1 132 ? -13.502 -0.572 10.614 1.00 94.12 132 LYS A C 1
ATOM 1059 O O . LYS A 1 132 ? -13.089 -1.657 11.007 1.00 94.12 132 LYS A O 1
ATOM 1064 N N . GLY A 1 133 ? -13.290 -0.134 9.371 1.00 93.06 133 GLY A N 1
ATOM 1065 C CA . GLY A 1 133 ? -12.518 -0.905 8.397 1.00 93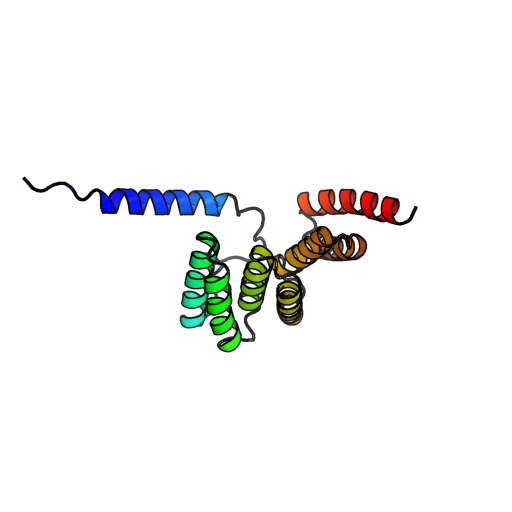.06 133 GLY A CA 1
ATOM 1066 C C . GLY A 1 133 ? -11.048 -1.011 8.776 1.00 93.06 133 GLY A C 1
ATOM 1067 O O . GLY A 1 133 ? -10.464 -2.084 8.648 1.00 93.06 133 GLY A O 1
ATOM 1068 N N . ALA A 1 134 ? -10.456 0.085 9.263 1.00 93.56 134 ALA A N 1
ATOM 1069 C CA . ALA A 1 134 ? -9.069 0.086 9.723 1.00 93.56 134 ALA A CA 1
ATOM 1070 C C . ALA A 1 134 ? -8.855 -0.913 10.868 1.00 93.56 134 ALA A C 1
ATOM 1072 O O . ALA A 1 134 ? -7.908 -1.696 10.826 1.00 93.56 134 ALA A O 1
ATOM 1073 N N . LEU A 1 135 ? -9.765 -0.925 11.848 1.00 94.62 135 LEU A N 1
ATOM 1074 C CA . LEU A 1 135 ? -9.741 -1.861 12.969 1.00 94.62 135 LEU A CA 1
ATOM 1075 C C . LEU A 1 135 ? -9.771 -3.312 12.477 1.00 94.62 135 LEU A C 1
ATOM 1077 O O . LEU A 1 135 ? -8.871 -4.076 12.807 1.00 94.62 135 LEU A O 1
ATOM 1081 N N . ALA A 1 136 ? -10.720 -3.660 11.604 1.00 94.69 136 ALA A N 1
ATOM 1082 C CA . ALA A 1 136 ? -10.828 -5.013 11.057 1.00 94.69 136 ALA A CA 1
ATOM 1083 C C . ALA A 1 136 ? -9.569 -5.453 10.278 1.00 94.69 136 ALA A C 1
ATOM 1085 O O . ALA A 1 136 ? -9.198 -6.628 10.287 1.00 94.69 136 ALA A O 1
ATOM 1086 N N . ALA A 1 137 ? -8.896 -4.529 9.584 1.00 92.38 137 ALA A N 1
ATOM 1087 C CA . ALA A 1 137 ? -7.641 -4.822 8.893 1.00 92.38 137 ALA A CA 1
ATOM 1088 C C . ALA A 1 137 ? -6.481 -5.066 9.879 1.00 92.38 137 ALA A C 1
ATOM 1090 O O . ALA A 1 137 ? -5.716 -6.016 9.695 1.00 92.38 137 ALA A O 1
ATOM 1091 N N . PHE A 1 138 ? -6.381 -4.274 10.952 1.00 91.88 138 PHE A N 1
ATOM 1092 C CA . PHE A 1 138 ? -5.381 -4.492 11.999 1.00 91.88 138 PHE A CA 1
ATOM 1093 C C . PHE A 1 138 ? -5.642 -5.751 12.831 1.00 91.88 138 PHE A C 1
ATOM 1095 O O . PHE A 1 138 ? -4.691 -6.445 13.171 1.00 91.88 138 PHE A O 1
ATOM 1102 N N . GLU A 1 139 ? -6.896 -6.107 13.104 1.00 93.62 139 GLU A N 1
ATOM 1103 C CA . GLU A 1 139 ? -7.241 -7.370 13.771 1.00 93.62 139 GLU A CA 1
ATOM 1104 C C . GLU A 1 139 ? -6.777 -8.583 12.952 1.00 93.62 139 GLU A C 1
ATOM 1106 O O . GLU A 1 139 ? -6.204 -9.525 13.501 1.00 93.62 139 GLU A O 1
ATOM 1111 N N . LYS A 1 140 ? -6.936 -8.540 11.620 1.00 92.44 140 LYS A N 1
ATOM 1112 C CA . LYS A 1 140 ? -6.369 -9.567 10.730 1.00 92.44 140 LYS A CA 1
ATOM 1113 C C . LYS A 1 140 ? -4.846 -9.623 10.821 1.00 92.44 140 LYS A C 1
ATOM 1115 O O . LYS A 1 140 ? -4.288 -10.715 10.867 1.00 92.44 140 LYS A O 1
ATOM 1120 N N . LEU A 1 141 ? -4.176 -8.470 10.860 1.00 87.69 141 LEU A N 1
ATOM 1121 C CA . LEU A 1 141 ? -2.726 -8.414 11.055 1.00 87.69 141 LEU A CA 1
ATOM 1122 C C . LEU A 1 141 ? -2.310 -9.004 12.405 1.00 87.69 141 LEU A C 1
ATOM 1124 O O . LEU A 1 141 ? -1.383 -9.804 12.431 1.00 87.69 141 LEU A O 1
ATOM 1128 N N . ALA A 1 142 ? -3.006 -8.683 13.496 1.00 90.62 142 ALA A N 1
ATOM 1129 C CA . ALA A 1 142 ? -2.729 -9.225 14.827 1.00 90.62 142 ALA A CA 1
ATOM 1130 C C . ALA A 1 142 ? -2.927 -10.746 14.886 1.00 90.62 142 ALA A C 1
ATOM 1132 O O . ALA A 1 142 ? -2.159 -11.445 15.543 1.00 90.62 142 ALA A O 1
ATOM 1133 N N . ALA A 1 143 ? -3.923 -11.273 14.168 1.00 91.25 143 ALA A N 1
ATOM 1134 C CA . ALA A 1 143 ? -4.150 -12.712 14.074 1.00 91.25 143 ALA A CA 1
ATOM 1135 C C . ALA A 1 143 ? -3.009 -13.449 13.346 1.00 91.25 143 ALA A C 1
ATOM 1137 O O . ALA A 1 143 ? -2.720 -14.600 13.670 1.00 91.25 143 ALA A O 1
ATOM 1138 N N . ILE A 1 144 ? -2.359 -12.804 12.369 1.00 84.06 144 ILE A N 1
ATOM 1139 C CA . ILE A 1 144 ? -1.245 -13.389 11.602 1.00 84.06 144 ILE A CA 1
ATOM 1140 C C . ILE A 1 144 ? 0.100 -13.156 12.311 1.00 84.06 144 ILE A C 1
ATOM 1142 O O . ILE A 1 144 ? 0.944 -14.051 12.341 1.00 84.06 144 ILE A O 1
ATOM 1146 N N . TYR A 1 145 ? 0.288 -11.974 12.900 1.00 82.19 145 TYR A N 1
ATOM 1147 C CA . TYR A 1 145 ? 1.523 -11.504 13.528 1.00 82.19 145 TYR A CA 1
ATOM 1148 C C . TYR A 1 145 ? 1.276 -11.138 15.002 1.00 82.19 145 TYR A C 1
ATOM 1150 O O . TYR A 1 145 ? 1.348 -9.968 15.380 1.00 82.19 145 TYR A O 1
ATOM 1158 N N . PRO A 1 146 ? 0.999 -12.122 15.876 1.00 82.12 146 PRO A N 1
ATOM 1159 C CA . PRO A 1 146 ? 0.542 -11.864 17.244 1.00 82.12 146 PRO A CA 1
ATOM 1160 C C . PRO A 1 146 ? 1.593 -11.207 18.147 1.00 82.12 146 PRO A C 1
ATOM 1162 O O . PRO A 1 146 ? 1.233 -10.612 19.157 1.00 82.12 146 PRO A O 1
ATOM 1165 N N . GLN A 1 147 ? 2.877 -11.282 17.790 1.00 84.62 147 GLN A N 1
ATOM 1166 C CA . GLN A 1 147 ? 3.989 -10.726 18.575 1.00 84.62 147 GLN A CA 1
ATOM 1167 C C . GLN A 1 147 ? 4.267 -9.239 18.274 1.00 84.62 147 GLN A C 1
ATOM 1169 O O . GLN A 1 147 ? 5.261 -8.687 18.741 1.00 84.62 147 GLN A O 1
ATOM 1174 N N . ARG A 1 148 ? 3.430 -8.582 17.459 1.00 77.31 148 ARG A N 1
ATOM 1175 C CA . ARG A 1 148 ? 3.588 -7.172 17.074 1.00 77.31 148 ARG A CA 1
ATOM 1176 C C . ARG A 1 148 ? 2.895 -6.212 18.023 1.00 77.31 148 ARG A C 1
ATOM 1178 O O . ARG A 1 148 ? 1.689 -5.994 17.936 1.00 77.31 148 ARG A O 1
ATOM 1185 N N . GLU A 1 149 ? 3.673 -5.597 18.902 1.00 81.31 149 GLU A N 1
ATOM 1186 C CA . GLU A 1 149 ? 3.155 -4.645 19.889 1.00 81.31 149 GLU A CA 1
ATOM 1187 C C . GLU A 1 149 ? 2.609 -3.344 19.260 1.00 81.31 149 GLU A C 1
ATOM 1189 O O . GLU A 1 149 ? 1.594 -2.808 19.712 1.00 81.31 149 GLU A O 1
ATOM 1194 N N . ASP A 1 150 ? 3.204 -2.870 18.161 1.00 81.50 150 ASP A N 1
ATOM 1195 C CA . ASP A 1 150 ? 2.714 -1.728 17.371 1.00 81.50 150 ASP A CA 1
ATOM 1196 C C . ASP A 1 150 ? 1.290 -1.960 16.832 1.00 81.50 150 ASP A C 1
ATOM 1198 O O . ASP A 1 150 ? 0.448 -1.061 16.905 1.00 81.50 150 ASP A O 1
ATOM 1202 N N . ILE A 1 151 ? 0.973 -3.172 16.368 1.00 85.00 151 ILE A N 1
ATOM 1203 C CA . ILE A 1 151 ? -0.375 -3.524 15.900 1.00 85.00 151 ILE A CA 1
ATOM 1204 C C . ILE A 1 151 ? -1.375 -3.498 17.063 1.00 85.00 151 ILE A C 1
ATOM 1206 O O . ILE A 1 151 ? -2.431 -2.873 16.944 1.00 85.00 151 ILE A O 1
ATOM 1210 N N . HIS A 1 152 ? -1.041 -4.104 18.207 1.00 84.62 152 HIS A N 1
ATOM 1211 C CA . HIS A 1 152 ? -1.927 -4.129 19.381 1.00 84.62 152 HIS A CA 1
ATOM 1212 C C . HIS A 1 152 ? -2.210 -2.727 19.929 1.00 84.62 152 HIS A C 1
ATOM 1214 O O . HIS A 1 152 ? -3.361 -2.382 20.214 1.00 84.62 152 HIS A O 1
ATOM 1220 N N . SER A 1 153 ? -1.179 -1.882 20.019 1.00 87.81 153 SER A N 1
ATOM 1221 C CA . SER A 1 153 ? -1.341 -0.487 20.448 1.00 87.81 153 SER A CA 1
ATOM 1222 C C . SER A 1 153 ? -2.228 0.315 19.482 1.00 87.81 153 SER A C 1
ATOM 1224 O O . SER A 1 153 ? -3.081 1.103 19.914 1.00 87.81 153 SER A O 1
ATOM 1226 N N . THR A 1 154 ? -2.109 0.056 18.175 1.00 89.94 154 THR A N 1
ATOM 1227 C CA . THR A 1 154 ? -2.939 0.686 17.143 1.00 89.94 154 THR A CA 1
ATOM 1228 C C . THR A 1 154 ? -4.401 0.248 17.254 1.00 89.94 154 THR A C 1
ATOM 1230 O O . THR A 1 154 ? -5.285 1.110 17.256 1.00 89.94 154 THR A O 1
ATOM 1233 N N . ILE A 1 155 ? -4.670 -1.048 17.448 1.00 91.50 155 ILE A N 1
ATOM 1234 C CA . ILE A 1 155 ? -6.018 -1.601 17.685 1.00 91.50 155 ILE A CA 1
ATOM 1235 C C . ILE A 1 155 ? -6.680 -0.931 18.893 1.00 91.50 155 ILE A C 1
ATOM 1237 O O . ILE A 1 155 ? -7.799 -0.423 18.788 1.00 91.50 155 ILE A O 1
ATOM 1241 N N . TYR A 1 156 ? -5.967 -0.838 20.020 1.00 89.69 156 TYR A N 1
ATOM 1242 C CA . TYR A 1 156 ? -6.474 -0.171 21.221 1.00 89.69 156 TYR A CA 1
ATOM 1243 C C . TYR A 1 156 ? -6.866 1.291 20.950 1.00 89.69 156 TYR A C 1
ATOM 1245 O O . TYR A 1 156 ? -7.920 1.768 21.383 1.00 89.69 156 TYR A O 1
ATOM 1253 N N . SER A 1 157 ? -6.042 2.017 20.187 1.00 89.75 157 SER A N 1
ATOM 1254 C CA . SER A 1 157 ? -6.344 3.398 19.801 1.00 89.75 157 SER A CA 1
ATOM 1255 C C . SER A 1 157 ? -7.588 3.503 18.906 1.00 89.75 157 SER A C 1
ATOM 1257 O O . SER A 1 157 ? -8.393 4.424 19.081 1.00 89.75 157 SER A O 1
ATOM 1259 N N . LEU A 1 158 ? -7.775 2.544 17.994 1.00 91.25 158 LEU A N 1
ATOM 1260 C CA . LEU A 1 158 ? -8.886 2.510 17.047 1.00 91.25 158 LEU A CA 1
ATOM 1261 C C . LEU A 1 158 ? -10.213 2.181 17.726 1.00 91.25 158 LEU A C 1
ATOM 1263 O O . LEU A 1 158 ? -11.197 2.852 17.424 1.00 91.25 158 LEU A O 1
ATOM 1267 N N . HIS A 1 159 ? -10.246 1.263 18.698 1.00 91.06 159 HIS A N 1
ATOM 1268 C CA . HIS A 1 159 ? -11.458 0.997 19.485 1.00 91.06 159 HIS A CA 1
ATOM 1269 C C . HIS A 1 159 ? -12.021 2.271 20.122 1.00 91.06 159 HIS A C 1
ATOM 1271 O O . HIS A 1 159 ? -13.215 2.545 20.024 1.00 91.06 159 HIS A O 1
ATOM 1277 N N . ARG A 1 160 ? -11.159 3.117 20.706 1.00 89.88 160 ARG A N 1
ATOM 1278 C CA . ARG A 1 160 ? -11.599 4.396 21.289 1.00 89.88 160 ARG A CA 1
ATOM 1279 C C . ARG A 1 160 ? -12.197 5.340 20.245 1.00 89.88 160 ARG A C 1
ATOM 1281 O O . ARG A 1 160 ? -13.165 6.037 20.542 1.00 89.88 160 ARG A O 1
ATOM 1288 N N . LYS A 1 161 ? -11.632 5.378 19.033 1.00 88.56 161 LYS A N 1
ATOM 1289 C CA . LYS A 1 161 ? -12.146 6.216 17.938 1.00 88.56 161 LYS A CA 1
ATOM 1290 C C . LYS A 1 161 ? -13.479 5.709 17.398 1.00 88.56 161 LYS A C 1
ATOM 1292 O O . LYS A 1 161 ? -14.368 6.527 17.185 1.00 88.56 161 LYS A O 1
ATOM 1297 N N . VAL A 1 162 ? -13.624 4.396 17.217 1.00 88.88 162 VAL A N 1
ATOM 1298 C CA . VAL A 1 162 ? -14.877 3.773 16.767 1.00 88.88 162 VAL A CA 1
ATOM 1299 C C . VAL A 1 162 ? -15.992 4.057 17.772 1.00 88.88 162 VAL A C 1
ATOM 1301 O O . VAL A 1 162 ? -17.006 4.630 17.386 1.00 88.88 162 VAL A O 1
ATOM 1304 N N . ASN A 1 163 ? -15.757 3.807 19.062 1.00 83.50 163 ASN A N 1
ATOM 1305 C CA . ASN A 1 163 ? -16.755 4.047 20.110 1.00 83.50 163 ASN A CA 1
ATOM 1306 C C . ASN A 1 163 ? -17.161 5.528 20.211 1.00 83.50 163 ASN A C 1
ATOM 1308 O O . ASN A 1 163 ? -18.308 5.839 20.507 1.00 83.50 163 ASN A O 1
ATOM 1312 N N . LYS A 1 164 ? -16.234 6.461 19.949 1.00 79.56 164 LYS A N 1
ATOM 1313 C CA . LYS A 1 164 ? -16.536 7.901 19.925 1.00 79.56 164 LYS A CA 1
ATOM 1314 C C . LYS A 1 164 ? -17.320 8.329 18.680 1.00 79.56 164 LYS A C 1
ATOM 1316 O O . LYS A 1 164 ? -18.026 9.320 18.744 1.00 79.56 164 LYS A O 1
ATOM 1321 N N . SER A 1 165 ? -17.168 7.632 17.553 1.00 68.00 165 SER A N 1
ATOM 1322 C CA . SER A 1 165 ? -17.911 7.932 16.319 1.00 68.00 165 SER A CA 1
ATOM 1323 C C . SER A 1 165 ? -19.348 7.399 16.311 1.00 68.00 165 SER A C 1
ATOM 1325 O O . SER A 1 165 ? -20.105 7.736 15.407 1.00 68.00 165 SER A O 1
ATOM 1327 N N . GLU A 1 166 ? -19.703 6.552 17.279 1.00 62.41 166 GLU A N 1
ATOM 1328 C CA . GLU A 1 166 ? -21.031 5.936 17.412 1.00 62.41 166 GLU A CA 1
ATOM 1329 C C . GLU A 1 166 ? -21.935 6.621 18.452 1.00 62.41 166 GLU A C 1
ATOM 1331 O O . GLU A 1 166 ? -23.125 6.317 18.495 1.00 62.41 166 GLU A O 1
ATOM 1336 N N . ASN A 1 167 ? -21.384 7.546 19.248 1.00 50.84 167 ASN A N 1
ATOM 1337 C CA . ASN A 1 167 ? -22.104 8.409 20.195 1.00 50.84 167 ASN A CA 1
ATOM 1338 C C . ASN A 1 167 ? -22.269 9.821 19.628 1.00 50.84 167 ASN A C 1
ATOM 1340 O O . ASN A 1 167 ? -23.312 10.441 19.926 1.00 50.84 167 ASN A O 1
#

Secondary structure (DSSP, 8-state):
-PPP-THHHHHHHHHHHHHHHHHTT-S---S---SS-GGG--S-HHHHHHHHHHHHHHHTT-HHHHHHHHHHHHHH-TT-HHHHHHHHHHHHHTT-HHHHHHHHHHHHHH-TT-HHHHHHHHHHHHHTT-HHHHHHHHHHHHHH-TT-HHHHHHHHHHHHHHHHH--

Sequence (167 aa):
MIHPDHSKSKLNDLFDQLKTLHEEQKIQEDGRNKSGPIWLNSEDPQTNILMEQGYKAMAQGNYTAAIETFSHLVKANPSYAEGWNKRATAYYLRGDYKASLEDIRCTLKLEGRHFGALYGLASIYMAIGYYKGALAAFEKLAAIYPQREDIHSTIYSLHRKVNKSEN